Protein AF-A0A3C1UTH7-F1 (afdb_monomer_lite)

Radius of gyration: 14.73 Å; chains: 1; bounding box: 37×34×43 Å

pLDDT: mean 76.18, std 16.17, range [40.03, 93.12]

Structure (mmCIF, N/CA/C/O backbone):
data_AF-A0A3C1UTH7-F1
#
_entry.id   AF-A0A3C1UTH7-F1
#
loop_
_atom_site.group_PDB
_atom_site.id
_atom_site.type_symbol
_atom_site.label_atom_id
_atom_site.label_alt_id
_atom_site.label_comp_id
_atom_site.label_asym_id
_atom_site.label_entity_id
_atom_site.label_seq_id
_atom_site.pdbx_PDB_ins_code
_atom_site.Cartn_x
_atom_site.Cartn_y
_atom_site.Cartn_z
_atom_site.occupancy
_at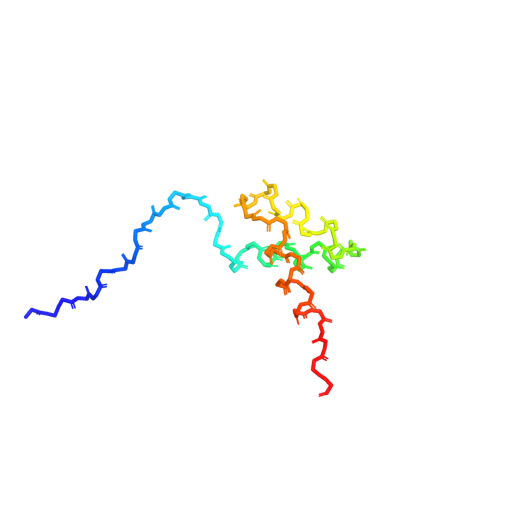om_site.B_iso_or_equiv
_atom_site.auth_seq_id
_atom_site.auth_comp_id
_atom_site.auth_asym_id
_atom_site.auth_atom_id
_atom_site.pdbx_PDB_model_num
ATOM 1 N N . VAL A 1 1 ? -6.388 -26.987 31.774 1.00 57.12 1 VAL A N 1
ATOM 2 C CA . 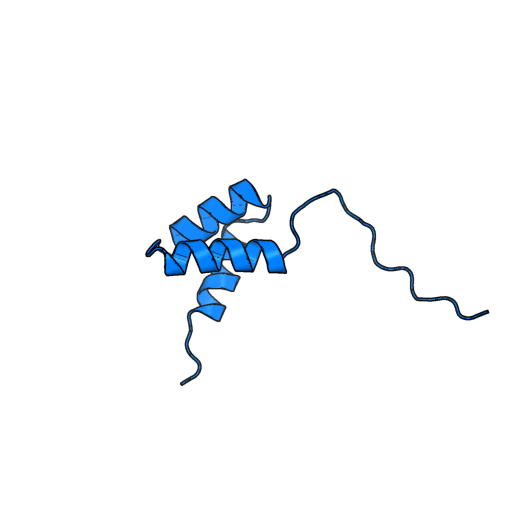VAL A 1 1 ? -7.022 -26.186 30.704 1.00 57.12 1 VAL A CA 1
ATOM 3 C C . VAL A 1 1 ? -5.958 -25.229 30.198 1.00 57.12 1 VAL A C 1
ATOM 5 O O . VAL A 1 1 ? -5.508 -24.408 30.984 1.00 57.12 1 VAL A O 1
ATOM 8 N N . LEU A 1 2 ? -5.453 -25.425 28.976 1.00 55.31 2 LEU A N 1
ATOM 9 C CA . LEU A 1 2 ? -4.495 -24.502 28.356 1.00 55.31 2 LEU A CA 1
ATOM 10 C C . LEU A 1 2 ? -5.288 -23.298 27.843 1.00 55.31 2 LEU A C 1
ATOM 12 O O . LEU A 1 2 ? -6.135 -23.454 26.967 1.00 55.31 2 LEU A O 1
ATOM 16 N N . ILE A 1 3 ? -5.051 -22.129 28.426 1.00 59.44 3 ILE A N 1
ATOM 17 C CA . ILE A 1 3 ? -5.618 -20.868 27.954 1.00 59.44 3 ILE A CA 1
ATOM 18 C C . ILE A 1 3 ? -4.622 -20.348 26.921 1.00 59.44 3 ILE A C 1
ATOM 20 O O . ILE A 1 3 ? -3.509 -19.972 27.276 1.00 59.44 3 ILE A O 1
ATOM 24 N N . ILE A 1 4 ? -4.993 -20.421 25.644 1.00 58.78 4 ILE A N 1
ATOM 25 C CA . ILE A 1 4 ? -4.252 -19.758 24.571 1.00 58.78 4 ILE A CA 1
ATOM 26 C C . ILE A 1 4 ? -4.475 -18.260 24.769 1.00 58.78 4 ILE A C 1
ATOM 28 O O . ILE A 1 4 ? -5.618 -17.819 24.901 1.00 58.78 4 ILE A O 1
ATOM 32 N N . GLU A 1 5 ? -3.373 -17.521 24.870 1.00 54.00 5 GLU A N 1
ATOM 33 C CA . GLU A 1 5 ? -3.341 -16.066 24.970 1.00 54.00 5 GLU A CA 1
ATOM 34 C C . GLU A 1 5 ? -4.312 -15.468 23.950 1.00 54.00 5 GLU A C 1
ATOM 36 O O . GLU A 1 5 ? -4.257 -15.789 22.762 1.00 54.00 5 GLU A O 1
ATOM 41 N N . GLY A 1 6 ? -5.260 -14.664 24.437 1.00 46.00 6 GLY A N 1
ATOM 42 C CA . GLY A 1 6 ? -6.235 -13.992 23.592 1.00 46.00 6 GLY A CA 1
ATOM 43 C C . GLY A 1 6 ? -5.503 -13.173 22.538 1.00 46.00 6 GLY A C 1
ATOM 44 O O . GLY A 1 6 ? -4.870 -12.171 22.863 1.00 46.00 6 GLY A O 1
ATOM 45 N N . ALA A 1 7 ? -5.576 -13.634 21.290 1.00 55.81 7 ALA A N 1
ATOM 46 C CA . ALA A 1 7 ? -5.115 -12.890 20.134 1.00 55.81 7 ALA A CA 1
ATOM 47 C C . ALA A 1 7 ? -5.786 -11.503 20.150 1.00 55.81 7 ALA A C 1
ATOM 49 O O . ALA A 1 7 ? -6.999 -11.432 20.388 1.00 55.81 7 ALA A O 1
ATOM 50 N N . PRO A 1 8 ? -5.024 -10.411 19.956 1.00 49.44 8 PRO A N 1
ATOM 51 C CA . PRO A 1 8 ? -5.579 -9.069 19.997 1.00 49.44 8 PRO A CA 1
ATOM 52 C C . PRO A 1 8 ? -6.670 -8.915 18.932 1.00 49.44 8 PRO A C 1
ATOM 54 O O . PRO A 1 8 ? -6.612 -9.525 17.865 1.00 49.44 8 PRO A O 1
ATOM 57 N N . GLU A 1 9 ? -7.687 -8.144 19.306 1.00 53.59 9 GLU A N 1
ATOM 58 C CA . GLU A 1 9 ? -8.981 -7.960 18.650 1.00 53.59 9 GLU A CA 1
ATOM 59 C C . GLU A 1 9 ? -8.922 -7.946 17.112 1.00 53.59 9 GLU A C 1
ATOM 61 O O . GLU A 1 9 ? -8.071 -7.269 16.530 1.00 53.59 9 GLU A O 1
ATOM 66 N N . PRO A 1 10 ? -9.864 -8.616 16.416 1.00 51.12 10 PRO A N 1
ATOM 67 C CA . PRO A 1 10 ? -9.983 -8.492 14.975 1.00 51.12 10 PRO A CA 1
ATOM 68 C C . PRO A 1 10 ? -10.609 -7.128 14.661 1.00 51.12 10 PRO A C 1
ATOM 70 O O . PRO A 1 10 ? -11.817 -7.008 14.438 1.00 51.12 10 PRO A O 1
ATOM 73 N N . GLU A 1 11 ? -9.803 -6.067 14.654 1.00 49.38 11 GLU A N 1
ATOM 74 C CA . GLU A 1 11 ? -10.230 -4.779 14.120 1.00 49.38 11 GLU A CA 1
ATOM 75 C C . GLU A 1 11 ? -10.363 -4.877 12.592 1.00 49.38 11 GLU A C 1
ATOM 77 O O . GLU A 1 11 ? -9.454 -4.596 11.821 1.00 49.38 11 GLU A O 1
ATOM 82 N N . LYS A 1 12 ? -11.573 -5.275 12.182 1.00 47.41 12 LYS A N 1
ATOM 83 C CA . LYS A 1 12 ? -12.273 -4.879 10.953 1.00 47.41 12 LYS A CA 1
ATOM 84 C C . LYS A 1 12 ? -11.491 -5.028 9.647 1.00 47.41 12 LYS A C 1
ATOM 86 O O . LYS A 1 12 ? -11.025 -4.015 9.153 1.00 47.41 12 LYS A O 1
ATOM 91 N N . ASN A 1 13 ? -11.523 -6.206 9.012 1.00 51.69 13 ASN A N 1
ATOM 92 C CA . ASN A 1 13 ? -11.455 -6.403 7.542 1.00 51.69 13 ASN A CA 1
ATOM 93 C C . ASN A 1 13 ? -10.417 -5.584 6.733 1.00 51.69 13 ASN A C 1
ATOM 95 O O . ASN A 1 13 ? -10.526 -5.494 5.511 1.00 51.69 13 ASN A O 1
ATOM 99 N N . ALA A 1 14 ? -9.430 -4.975 7.378 1.00 58.91 14 ALA A N 1
ATOM 100 C CA . ALA A 1 14 ? -8.351 -4.265 6.745 1.00 58.91 14 ALA A CA 1
ATOM 101 C C . ALA A 1 14 ? -7.375 -5.351 6.330 1.00 58.91 14 ALA A C 1
ATOM 103 O O . ALA A 1 14 ? -7.024 -6.210 7.144 1.00 58.91 14 ALA A O 1
ATOM 104 N N . LEU A 1 15 ? -7.002 -5.338 5.051 1.00 68.19 15 LEU A N 1
ATOM 105 C CA . LEU A 1 15 ? -5.872 -6.111 4.547 1.00 68.19 15 LEU A CA 1
ATOM 106 C C . LEU A 1 15 ? -4.754 -6.073 5.584 1.00 68.19 15 LEU A C 1
ATOM 108 O O . LEU A 1 15 ? -4.498 -5.022 6.165 1.00 68.19 15 LEU A O 1
ATOM 112 N N . THR A 1 16 ? -4.125 -7.208 5.849 1.00 81.81 16 THR A N 1
ATOM 113 C CA . THR A 1 16 ? -3.026 -7.265 6.812 1.00 81.81 16 THR A CA 1
ATOM 114 C C . THR A 1 16 ? -1.857 -6.401 6.332 1.00 81.81 16 THR A C 1
ATOM 116 O O . THR A 1 16 ? -1.721 -6.107 5.141 1.00 81.81 16 THR A O 1
ATOM 119 N N . LEU A 1 17 ? -0.973 -5.997 7.249 1.00 78.38 17 LEU A N 1
ATOM 120 C CA . LEU A 1 17 ? 0.220 -5.219 6.896 1.00 78.38 17 LEU A CA 1
ATOM 121 C C . LEU A 1 17 ? 1.075 -5.947 5.842 1.00 78.38 17 LEU A C 1
ATOM 123 O O . LEU A 1 17 ? 1.652 -5.310 4.966 1.00 78.38 17 LEU A O 1
ATOM 127 N N . GLU A 1 18 ? 1.118 -7.276 5.914 1.00 81.75 18 GLU A N 1
ATOM 128 C CA . GLU A 1 18 ? 1.837 -8.152 4.987 1.00 81.75 18 GLU A CA 1
ATOM 129 C C . GLU A 1 18 ? 1.229 -8.111 3.577 1.00 81.75 18 GLU A C 1
ATOM 131 O O . GLU A 1 18 ? 1.939 -7.919 2.591 1.00 81.75 18 GLU A O 1
ATOM 136 N N . GLU A 1 19 ? -0.099 -8.191 3.467 1.00 84.62 19 GLU A N 1
ATOM 137 C CA . GLU A 1 19 ? -0.806 -8.051 2.188 1.00 84.62 19 GLU A CA 1
ATOM 138 C C . GLU A 1 19 ? -0.683 -6.632 1.620 1.00 84.62 19 GLU A C 1
ATOM 140 O O . GLU A 1 19 ? -0.528 -6.443 0.410 1.00 84.62 19 GLU A O 1
ATOM 145 N N . ALA A 1 20 ? -0.703 -5.622 2.489 1.00 85.81 20 ALA A N 1
ATOM 146 C CA . ALA A 1 20 ? -0.481 -4.239 2.101 1.00 85.81 20 ALA A CA 1
ATOM 147 C C . ALA A 1 20 ? 0.947 -4.015 1.582 1.00 85.81 20 ALA A C 1
ATOM 149 O O . ALA A 1 20 ? 1.142 -3.337 0.570 1.00 85.81 20 ALA A O 1
ATOM 150 N N . ALA A 1 21 ? 1.944 -4.620 2.230 1.00 83.81 21 ALA A N 1
ATOM 151 C CA . ALA A 1 21 ? 3.329 -4.618 1.776 1.00 83.81 21 ALA A CA 1
ATOM 152 C C . ALA A 1 21 ? 3.471 -5.317 0.419 1.00 83.81 21 ALA A C 1
ATOM 154 O O . ALA A 1 21 ? 4.093 -4.764 -0.490 1.00 83.81 21 ALA A O 1
ATOM 155 N N . ALA A 1 22 ? 2.826 -6.474 0.241 1.00 87.00 22 ALA A N 1
ATOM 156 C CA . ALA A 1 22 ? 2.829 -7.216 -1.015 1.00 87.00 22 ALA A CA 1
ATOM 157 C C . ALA A 1 22 ? 2.233 -6.403 -2.178 1.00 87.00 22 ALA A C 1
ATOM 159 O O . ALA A 1 22 ? 2.814 -6.382 -3.264 1.00 87.00 22 ALA A O 1
ATOM 160 N N . GLN A 1 23 ? 1.137 -5.667 -1.955 1.00 87.81 23 GLN A N 1
ATOM 161 C CA . GLN A 1 23 ? 0.577 -4.758 -2.966 1.00 87.81 23 GLN A CA 1
ATOM 162 C C . GLN A 1 23 ? 1.554 -3.640 -3.331 1.00 87.81 23 GLN A C 1
ATOM 164 O O . GLN A 1 23 ? 1.817 -3.391 -4.507 1.00 87.81 23 GLN A O 1
ATOM 169 N N . VAL A 1 24 ? 2.131 -2.972 -2.330 1.00 89.50 24 VAL A N 1
ATOM 170 C CA . VAL A 1 24 ? 3.092 -1.886 -2.563 1.00 89.50 24 VAL A CA 1
ATOM 171 C C . VAL A 1 24 ? 4.329 -2.409 -3.296 1.00 89.50 24 VAL A C 1
ATOM 173 O O . VAL A 1 24 ? 4.838 -1.738 -4.192 1.00 89.50 24 VAL A O 1
ATOM 176 N N . LYS A 1 25 ? 4.787 -3.620 -2.976 1.00 87.38 25 LYS A N 1
ATOM 177 C CA . LYS A 1 25 ? 5.881 -4.294 -3.675 1.00 87.38 25 LYS A CA 1
ATOM 178 C C . LYS A 1 25 ? 5.530 -4.598 -5.132 1.00 87.38 25 LYS A C 1
ATOM 180 O O . LYS A 1 25 ? 6.297 -4.211 -6.008 1.00 87.38 25 LYS A O 1
ATOM 185 N N . ALA A 1 26 ? 4.367 -5.188 -5.404 1.00 89.06 26 ALA A N 1
ATOM 186 C CA . ALA A 1 26 ? 3.917 -5.482 -6.767 1.00 89.06 26 ALA A CA 1
ATOM 187 C C . ALA A 1 26 ? 3.820 -4.210 -7.631 1.00 89.06 26 ALA A C 1
ATOM 189 O O . ALA A 1 26 ? 4.240 -4.194 -8.786 1.00 89.06 26 ALA A O 1
ATOM 190 N N . LEU A 1 27 ? 3.339 -3.105 -7.053 1.00 89.81 27 LEU A N 1
ATOM 191 C CA . LEU A 1 27 ? 3.298 -1.801 -7.721 1.00 89.81 27 LEU A CA 1
ATOM 192 C C . LEU A 1 27 ? 4.706 -1.275 -8.039 1.00 89.81 27 LEU A C 1
ATOM 194 O O . LEU A 1 27 ? 4.936 -0.722 -9.114 1.00 89.81 27 LEU A O 1
ATOM 198 N N . ARG A 1 28 ? 5.672 -1.470 -7.137 1.00 88.25 28 ARG A N 1
ATOM 199 C CA . ARG A 1 28 ? 7.074 -1.107 -7.390 1.00 88.25 28 ARG A CA 1
ATOM 200 C C . ARG A 1 28 ? 7.718 -1.972 -8.466 1.00 88.25 28 ARG A C 1
ATOM 202 O O . ARG A 1 28 ? 8.453 -1.441 -9.293 1.00 88.25 28 ARG A O 1
ATOM 209 N N . GLU A 1 29 ? 7.432 -3.269 -8.480 1.00 86.62 29 GLU A N 1
ATOM 210 C CA . GLU A 1 29 ? 7.881 -4.188 -9.534 1.00 86.62 29 GLU A CA 1
ATOM 211 C C . GLU A 1 29 ? 7.276 -3.824 -10.898 1.00 86.62 29 GLU A C 1
ATOM 213 O O . GLU A 1 29 ? 7.945 -3.947 -11.921 1.00 86.62 29 GLU A O 1
ATOM 218 N N . ALA A 1 30 ? 6.064 -3.259 -10.914 1.00 88.50 30 ALA A N 1
ATOM 219 C CA . ALA A 1 30 ? 5.451 -2.664 -12.102 1.00 88.50 30 ALA A CA 1
ATOM 220 C C . ALA A 1 30 ? 6.086 -1.321 -12.537 1.00 88.50 30 ALA A C 1
ATOM 222 O O . ALA A 1 30 ? 5.644 -0.717 -13.514 1.00 88.50 30 ALA A O 1
ATOM 223 N N . GLY A 1 31 ? 7.120 -0.841 -11.835 1.00 88.81 31 GLY A N 1
ATOM 224 C CA . GLY A 1 31 ? 7.862 0.379 -12.161 1.00 88.81 31 GLY A CA 1
ATOM 225 C C . GLY A 1 31 ? 7.335 1.653 -11.497 1.00 88.81 31 GLY A C 1
ATOM 226 O O . GLY A 1 31 ? 7.828 2.740 -11.806 1.00 88.81 31 GLY A O 1
ATOM 227 N N . LEU A 1 32 ? 6.358 1.563 -10.583 1.00 90.25 32 LEU A N 1
ATOM 228 C CA . LEU A 1 32 ? 5.892 2.738 -9.844 1.00 90.25 32 LEU A CA 1
ATOM 229 C C . LEU A 1 32 ? 6.937 3.198 -8.823 1.00 90.25 32 LEU A C 1
ATOM 231 O O . LEU A 1 32 ? 7.640 2.410 -8.185 1.00 90.25 32 LEU A O 1
ATOM 235 N N . SER A 1 33 ? 6.977 4.513 -8.603 1.00 90.62 33 SER A N 1
ATOM 236 C CA . SER A 1 33 ? 7.768 5.098 -7.525 1.00 90.62 33 SER A CA 1
ATOM 237 C C . SER A 1 33 ? 7.269 4.607 -6.156 1.00 90.62 33 SER A C 1
ATOM 239 O O . SER A 1 33 ? 6.074 4.372 -5.968 1.00 90.62 33 SER A O 1
ATOM 241 N N . VAL A 1 34 ? 8.159 4.518 -5.158 1.00 88.19 34 VAL A N 1
ATOM 242 C CA . VAL A 1 34 ? 7.796 4.172 -3.762 1.00 88.19 34 VAL A CA 1
ATOM 243 C C . VAL A 1 34 ? 6.654 5.063 -3.248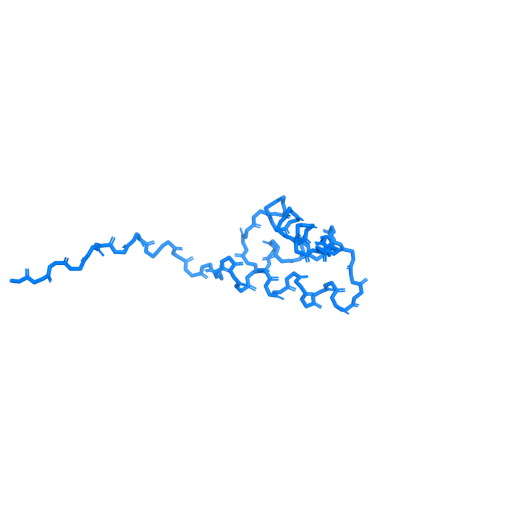 1.00 88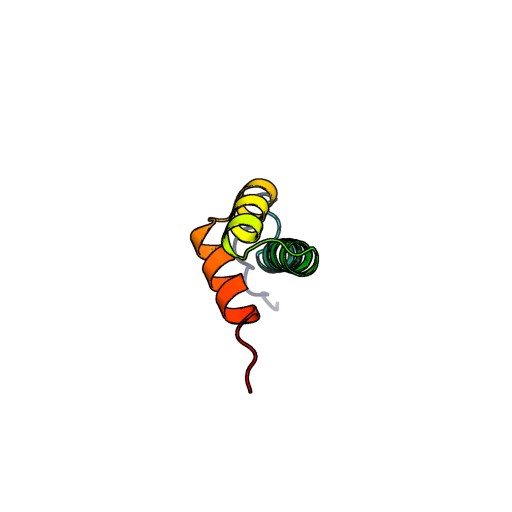.19 34 VAL A C 1
ATOM 245 O O . VAL A 1 34 ? 5.759 4.611 -2.538 1.00 88.19 34 VAL A O 1
ATOM 248 N N . SER A 1 35 ? 6.661 6.337 -3.646 1.00 90.06 35 SER A N 1
ATOM 249 C CA . SER A 1 35 ? 5.641 7.326 -3.298 1.00 90.06 35 SER A CA 1
ATOM 250 C C . SER A 1 35 ? 4.265 7.017 -3.884 1.00 90.06 35 SER A C 1
ATOM 252 O O . SER A 1 35 ? 3.268 7.202 -3.179 1.00 90.06 35 SER A O 1
ATOM 254 N N . ASP A 1 36 ? 4.200 6.587 -5.145 1.00 93.12 36 ASP A N 1
ATOM 255 C CA . ASP A 1 36 ? 2.944 6.240 -5.816 1.00 93.12 36 ASP A CA 1
ATOM 256 C C . ASP A 1 3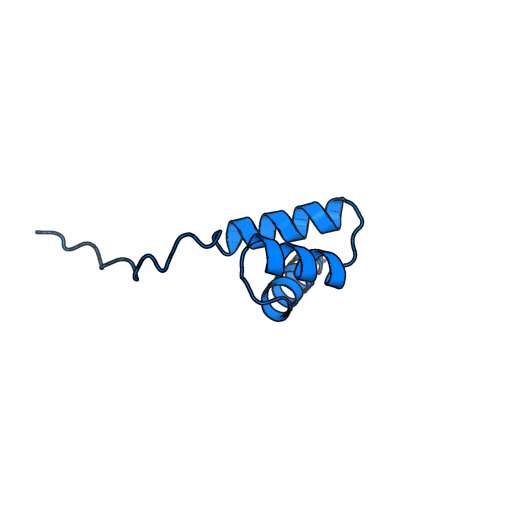6 ? 2.428 4.884 -5.345 1.00 93.12 36 ASP A C 1
ATOM 258 O O . ASP A 1 36 ? 1.262 4.780 -4.966 1.00 93.12 36 ASP A O 1
ATOM 262 N N . ALA A 1 37 ? 3.317 3.895 -5.233 1.00 91.94 37 ALA A N 1
ATOM 263 C CA . ALA A 1 37 ? 2.991 2.574 -4.713 1.00 91.94 37 ALA A CA 1
ATOM 264 C C . ALA A 1 37 ? 2.418 2.654 -3.288 1.00 91.94 37 ALA A C 1
ATOM 266 O O . ALA A 1 37 ? 1.349 2.117 -3.013 1.00 91.94 37 ALA A O 1
ATOM 267 N N . ALA A 1 38 ? 3.051 3.420 -2.392 1.00 91.06 38 ALA A N 1
ATOM 268 C CA . ALA A 1 38 ? 2.547 3.629 -1.035 1.00 91.06 38 ALA A CA 1
ATOM 269 C C . ALA A 1 38 ? 1.221 4.405 -0.996 1.00 91.06 38 ALA A C 1
ATOM 271 O O . ALA A 1 38 ? 0.398 4.190 -0.108 1.00 91.06 38 ALA A O 1
ATOM 272 N N . LYS A 1 39 ? 1.005 5.338 -1.933 1.00 91.50 39 LYS A N 1
ATOM 273 C CA . LYS A 1 39 ? -0.244 6.109 -2.023 1.00 91.50 39 LYS A CA 1
ATOM 274 C C . LYS A 1 39 ? -1.404 5.227 -2.474 1.00 91.50 39 LYS A C 1
ATOM 276 O O . LYS A 1 39 ? -2.517 5.411 -1.989 1.00 91.50 39 LYS A O 1
ATOM 281 N N . GLN A 1 40 ? -1.150 4.317 -3.404 1.00 91.19 40 GLN A N 1
ATOM 282 C CA . GLN A 1 40 ? -2.145 3.387 -3.913 1.00 91.19 40 GLN A CA 1
ATOM 283 C C . GLN A 1 40 ? -2.425 2.271 -2.903 1.00 91.19 40 GLN A C 1
ATOM 285 O O . GLN A 1 40 ? -3.578 2.103 -2.518 1.00 91.19 40 GLN A O 1
ATOM 290 N N . GLY A 1 41 ? -1.380 1.657 -2.340 1.00 88.62 41 GLY A N 1
ATOM 291 C CA . GLY A 1 41 ? -1.520 0.701 -1.242 1.00 88.62 41 GLY A CA 1
ATOM 292 C C . GLY A 1 41 ? -2.303 1.289 -0.068 1.00 88.62 41 GLY A C 1
ATOM 293 O O . GLY A 1 41 ? -3.193 0.638 0.455 1.00 88.62 41 GLY A O 1
ATOM 294 N N . ALA A 1 42 ? -2.089 2.559 0.293 1.00 88.88 42 ALA A N 1
ATOM 295 C CA . ALA A 1 42 ? -2.836 3.214 1.372 1.00 88.88 42 ALA A CA 1
ATOM 296 C C . ALA A 1 42 ? -4.345 3.328 1.102 1.00 88.88 42 ALA A C 1
ATOM 298 O O . ALA A 1 42 ? -5.152 3.252 2.024 1.00 88.88 42 ALA A O 1
ATOM 299 N N . LYS A 1 43 ? -4.732 3.524 -0.162 1.00 86.88 43 LYS A N 1
ATOM 300 C CA . LYS A 1 43 ? -6.142 3.599 -0.562 1.00 86.88 43 LYS A CA 1
ATOM 301 C C . LYS A 1 43 ? -6.806 2.229 -0.585 1.00 86.88 43 LYS A C 1
ATOM 303 O O . LYS A 1 43 ? -7.967 2.131 -0.215 1.00 86.88 43 LYS A O 1
ATOM 308 N N . GLU A 1 44 ? -6.081 1.214 -1.043 1.00 84.50 44 GLU A N 1
ATOM 309 C CA . GLU A 1 44 ? -6.602 -0.147 -1.209 1.00 84.50 44 GLU A CA 1
ATOM 310 C C . GLU A 1 44 ? -6.643 -0.908 0.122 1.00 84.50 44 GLU A C 1
ATOM 312 O O . GLU A 1 44 ? -7.558 -1.686 0.365 1.00 84.50 44 GLU A O 1
ATOM 317 N N . THR A 1 45 ? -5.697 -0.630 1.019 1.00 82.62 45 THR A N 1
ATOM 318 C CA . THR A 1 45 ? -5.535 -1.350 2.294 1.00 82.62 45 THR A CA 1
ATOM 319 C C . THR A 1 45 ? -6.072 -0.581 3.498 1.00 82.62 45 THR A C 1
ATOM 321 O O . THR A 1 45 ? -6.303 -1.163 4.552 1.00 82.62 45 THR A O 1
ATOM 324 N N . GLY A 1 46 ? -6.260 0.737 3.368 1.00 82.38 46 GLY A N 1
ATOM 325 C CA . GLY A 1 46 ? -6.641 1.619 4.473 1.00 82.38 46 GLY A CA 1
ATOM 326 C C . GLY A 1 46 ? -5.482 2.019 5.395 1.00 82.38 46 GLY A C 1
ATOM 327 O O . GLY A 1 46 ? -5.681 2.836 6.297 1.00 82.38 46 GLY A O 1
ATOM 328 N N . TYR A 1 47 ? -4.266 1.510 5.166 1.00 85.88 47 TYR A N 1
ATOM 329 C CA . TYR A 1 47 ? -3.083 1.938 5.912 1.00 85.88 47 TYR A CA 1
ATOM 330 C C . TYR A 1 47 ? -2.627 3.342 5.526 1.00 85.88 47 TYR A C 1
ATOM 332 O O . TYR A 1 47 ? -2.907 3.878 4.454 1.00 85.88 47 TYR A O 1
ATOM 340 N N . LYS A 1 48 ? -1.841 3.965 6.404 1.00 86.44 48 LYS A N 1
ATOM 341 C CA . LYS A 1 48 ? -1.274 5.285 6.131 1.00 86.44 48 LYS A CA 1
ATOM 342 C C . LYS A 1 48 ? -0.192 5.176 5.059 1.00 86.44 48 LYS A C 1
ATOM 344 O O . LYS A 1 48 ? 0.768 4.425 5.216 1.00 86.44 48 LYS A O 1
ATOM 349 N N . LYS A 1 49 ? -0.251 6.047 4.042 1.00 87.62 49 LYS A N 1
ATOM 350 C CA . LYS A 1 49 ? 0.809 6.180 3.021 1.00 87.62 49 LYS A CA 1
ATOM 351 C C . LYS A 1 49 ? 2.200 6.274 3.650 1.00 87.62 49 LYS A C 1
ATOM 353 O O . LYS A 1 49 ? 3.125 5.655 3.153 1.00 87.62 49 LYS A O 1
ATOM 358 N N . GLY A 1 50 ? 2.368 7.050 4.724 1.00 87.25 50 GLY A N 1
ATOM 359 C CA . GLY A 1 50 ? 3.672 7.213 5.379 1.00 87.25 50 GLY A CA 1
ATOM 360 C C . GLY A 1 50 ? 4.204 5.935 6.040 1.00 87.25 50 GLY A C 1
ATOM 361 O O . GLY A 1 50 ? 5.410 5.788 6.212 1.00 87.25 50 GLY A O 1
ATOM 362 N N . GLU A 1 51 ? 3.326 5.010 6.414 1.00 87.88 51 GLU A N 1
ATOM 363 C CA . GLU A 1 51 ? 3.687 3.706 6.973 1.00 87.88 51 GLU A CA 1
ATOM 364 C C . GLU A 1 51 ? 4.149 2.768 5.860 1.00 87.88 51 GLU A C 1
ATOM 366 O O . GLU A 1 51 ? 5.291 2.318 5.875 1.00 87.88 51 GLU A O 1
ATOM 371 N N . LEU A 1 52 ? 3.331 2.636 4.815 1.00 87.94 52 LEU A N 1
ATOM 372 C CA . LEU A 1 52 ? 3.654 1.858 3.619 1.00 87.94 52 LEU A CA 1
ATOM 373 C C . LEU A 1 52 ? 4.878 2.391 2.868 1.00 87.94 52 LEU A C 1
ATOM 375 O O . LEU A 1 52 ? 5.671 1.617 2.349 1.00 87.94 52 LEU A O 1
ATOM 379 N N . TYR A 1 53 ? 5.069 3.711 2.838 1.00 88.88 53 TYR A N 1
ATOM 380 C CA . TYR A 1 53 ? 6.234 4.343 2.224 1.00 88.88 53 TYR A CA 1
ATOM 381 C C . TYR A 1 53 ? 7.518 3.952 2.946 1.00 88.88 53 TYR A C 1
ATOM 383 O O . TYR A 1 53 ? 8.485 3.587 2.293 1.00 88.88 53 TYR A O 1
ATOM 391 N N . ARG A 1 54 ? 7.532 4.006 4.284 1.00 86.62 54 ARG A N 1
ATOM 392 C CA . ARG A 1 54 ? 8.701 3.603 5.079 1.00 86.62 54 ARG A CA 1
ATOM 393 C C . ARG A 1 54 ? 8.971 2.109 4.949 1.00 86.62 54 ARG A C 1
ATOM 395 O O . ARG A 1 54 ? 10.124 1.725 4.802 1.00 86.62 54 ARG A O 1
ATOM 402 N N . LEU A 1 55 ? 7.917 1.298 4.959 1.00 83.44 55 LEU A N 1
ATOM 403 C CA . LEU A 1 55 ? 8.012 -0.150 4.808 1.00 83.44 55 LEU A CA 1
ATOM 404 C C . LEU A 1 55 ? 8.610 -0.512 3.441 1.00 83.44 55 LEU A C 1
ATOM 406 O O . LEU A 1 55 ? 9.636 -1.178 3.373 1.00 83.44 55 LEU A O 1
ATOM 410 N N . ALA A 1 56 ? 8.075 0.058 2.363 1.00 83.94 56 ALA A N 1
ATOM 411 C CA . ALA A 1 56 ? 8.605 -0.141 1.021 1.00 83.94 56 ALA A CA 1
ATOM 412 C C . ALA A 1 56 ? 9.999 0.474 0.815 1.00 83.94 56 ALA A C 1
ATOM 414 O O . ALA A 1 56 ? 10.818 -0.093 0.095 1.00 83.94 56 ALA A O 1
ATOM 415 N N . LEU A 1 57 ? 10.301 1.618 1.432 1.00 85.00 57 LEU A N 1
ATOM 416 C CA . LEU A 1 57 ? 11.631 2.226 1.376 1.00 85.00 57 LEU A CA 1
ATOM 417 C C . LEU A 1 57 ? 12.680 1.323 2.040 1.00 85.00 57 LEU A C 1
ATOM 419 O O . LEU A 1 57 ? 13.756 1.147 1.478 1.00 85.00 57 LEU A O 1
ATOM 423 N N . ASN A 1 58 ? 12.342 0.716 3.182 1.00 78.12 58 ASN A N 1
ATOM 424 C CA . ASN A 1 58 ? 13.215 -0.219 3.890 1.00 78.12 58 ASN A CA 1
ATOM 425 C C . ASN A 1 58 ? 13.355 -1.561 3.153 1.00 78.12 58 ASN A C 1
ATOM 427 O O . ASN A 1 58 ? 14.460 -2.081 3.079 1.00 78.12 58 ASN A O 1
ATOM 431 N N . GLU A 1 59 ? 12.291 -2.090 2.538 1.00 69.25 59 GLU A N 1
ATOM 432 C CA . GLU A 1 59 ? 12.377 -3.316 1.721 1.00 69.25 59 GLU A CA 1
ATOM 433 C C . GLU A 1 59 ? 13.090 -3.113 0.374 1.00 69.25 59 GLU A C 1
ATOM 435 O O . GLU A 1 59 ? 13.578 -4.062 -0.233 1.00 69.25 59 GLU A O 1
ATOM 440 N N . GLY A 1 60 ? 13.152 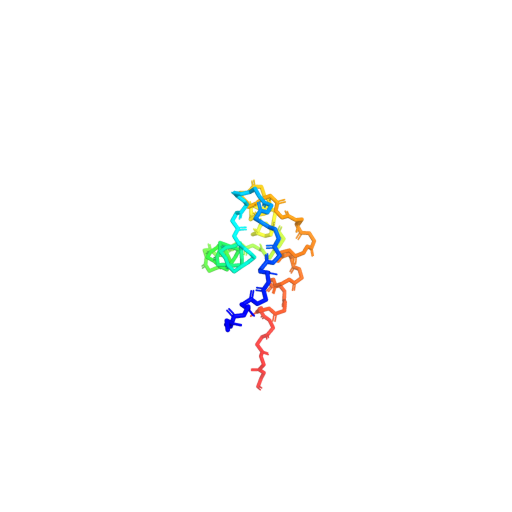-1.872 -0.120 1.00 60.03 60 GLY A N 1
ATOM 441 C CA . GLY A 1 60 ? 13.887 -1.505 -1.333 1.00 60.03 60 GLY A CA 1
ATOM 442 C C . GLY A 1 60 ? 15.359 -1.169 -1.112 1.00 60.03 60 GLY A C 1
ATOM 443 O O . GLY A 1 60 ? 16.078 -0.981 -2.092 1.00 60.03 60 GLY A O 1
ATOM 444 N N . GLY A 1 61 ? 15.789 -1.047 0.144 1.00 50.50 61 GLY A N 1
ATOM 445 C CA . GLY A 1 61 ? 17.192 -0.916 0.500 1.00 50.50 61 GLY A CA 1
ATOM 446 C C . GLY A 1 61 ? 17.816 -2.300 0.487 1.00 50.50 61 GLY A C 1
ATOM 447 O O . GLY A 1 61 ? 17.743 -3.016 1.477 1.00 50.50 61 GLY A O 1
ATOM 448 N N . THR A 1 62 ? 18.394 -2.696 -0.641 1.00 40.03 62 THR A N 1
ATOM 449 C CA . THR A 1 62 ? 19.221 -3.903 -0.738 1.00 40.03 62 THR A CA 1
ATOM 450 C C . THR A 1 62 ? 20.220 -3.943 0.426 1.00 40.03 62 THR A C 1
ATOM 452 O O . THR A 1 62 ? 21.052 -3.031 0.502 1.00 40.03 62 THR A O 1
ATOM 455 N N . PRO A 1 63 ? 20.192 -4.947 1.326 1.00 53.78 63 PRO A N 1
ATOM 456 C CA . PRO A 1 63 ? 21.376 -5.247 2.110 1.00 53.78 63 PRO A CA 1
ATOM 457 C C . PRO A 1 63 ? 22.438 -5.717 1.112 1.00 53.78 63 PRO A C 1
ATOM 459 O O . PRO A 1 63 ? 22.224 -6.679 0.371 1.00 53.78 63 PRO A O 1
ATOM 462 N N . SER A 1 64 ? 23.510 -4.932 1.019 1.00 46.03 64 SER A N 1
ATOM 463 C CA . SER A 1 64 ? 24.711 -5.270 0.258 1.00 46.03 64 SER A CA 1
ATOM 464 C C . SER A 1 64 ? 25.398 -6.512 0.812 1.00 46.03 64 SER A C 1
ATOM 466 O O . SER A 1 64 ? 25.237 -6.796 2.020 1.00 46.03 64 SER A O 1
#

Foldseek 3Di:
DDDDPPDPDPPDDFDDPVRLLVQLVVVVVVVDDLQVSLVVSCVRRVDDSVVSSVSNVVVPPDPD

Sequence (64 aa):
VLIIEGAPEPEKNALTLEEAAAQVKALREAGLSVSDAAKQGAKETGYKKGELYRLALNEGGTPS

Secondary structure (DSSP, 8-state):
-----------TT---HHHHHHHHHHHHHTT--HHHHHHHHHHHH---HHHHHHHHHHHTS---